Protein AF-A0A455U323-F1 (afdb_monomer_lite)

Structure (mmCIF, N/CA/C/O backbone):
data_AF-A0A455U323-F1
#
_entry.id   AF-A0A455U323-F1
#
loop_
_atom_site.group_PDB
_atom_site.id
_atom_site.type_symbol
_atom_site.label_atom_id
_atom_site.label_alt_id
_atom_site.label_comp_id
_atom_site.label_asym_id
_atom_site.label_entity_id
_atom_site.label_seq_id
_atom_site.pdbx_PDB_ins_code
_atom_site.Cartn_x
_atom_site.Cartn_y
_atom_site.Cartn_z
_atom_site.occupancy
_atom_site.B_iso_or_equiv
_atom_site.auth_seq_id
_atom_site.auth_comp_id
_atom_site.auth_asym_id
_atom_site.auth_atom_id
_atom_site.pdbx_PDB_model_num
ATOM 1 N N . MET A 1 1 ? 15.282 -9.440 -34.563 1.00 50.81 1 MET A N 1
ATOM 2 C CA . MET A 1 1 ? 15.498 -8.377 -33.559 1.00 50.81 1 MET A CA 1
ATOM 3 C C . MET A 1 1 ? 15.072 -8.908 -32.201 1.00 50.81 1 MET A C 1
ATOM 5 O O . MET A 1 1 ? 13.956 -9.408 -32.111 1.00 50.81 1 MET A O 1
ATOM 9 N N . ASN A 1 2 ? 15.949 -8.858 -31.195 1.00 63.25 2 ASN A N 1
ATOM 10 C CA . ASN A 1 2 ? 15.635 -9.304 -29.836 1.00 63.25 2 ASN A CA 1
ATOM 11 C C . ASN A 1 2 ? 14.685 -8.307 -29.164 1.00 63.25 2 ASN A C 1
ATOM 13 O O . ASN A 1 2 ? 14.793 -7.100 -29.365 1.00 63.25 2 ASN A O 1
ATOM 17 N N . HIS A 1 3 ? 13.739 -8.807 -28.370 1.00 62.16 3 HIS A N 1
ATOM 18 C CA . HIS A 1 3 ? 12.759 -7.966 -27.672 1.00 62.16 3 HIS A CA 1
ATOM 19 C C . HIS A 1 3 ? 13.399 -7.058 -26.605 1.00 62.16 3 HIS A C 1
ATOM 21 O O . HIS A 1 3 ? 12.783 -6.086 -26.189 1.00 62.16 3 HIS A O 1
ATOM 27 N N . HIS A 1 4 ? 14.632 -7.360 -26.186 1.00 71.81 4 HIS A N 1
ATOM 28 C CA . HIS A 1 4 ? 15.331 -6.665 -25.102 1.00 71.81 4 HIS A CA 1
ATOM 29 C C . HIS A 1 4 ? 15.901 -5.306 -25.520 1.00 71.81 4 HIS A C 1
ATOM 31 O O . HIS A 1 4 ? 16.200 -4.499 -24.646 1.00 71.81 4 HIS A O 1
ATOM 37 N N . ASP A 1 5 ? 16.015 -5.060 -26.830 1.00 77.19 5 ASP A N 1
ATOM 38 C CA . ASP A 1 5 ? 16.637 -3.859 -27.403 1.00 77.19 5 ASP A CA 1
ATOM 39 C C . ASP A 1 5 ? 15.606 -2.778 -27.763 1.00 77.19 5 ASP A C 1
ATOM 41 O O . ASP A 1 5 ? 15.953 -1.730 -28.307 1.00 77.19 5 ASP A O 1
ATOM 45 N N . LYS A 1 6 ? 14.316 -3.037 -27.513 1.00 83.31 6 LYS A N 1
ATOM 46 C CA . LYS A 1 6 ? 13.258 -2.053 -27.738 1.00 83.31 6 LYS A CA 1
ATOM 47 C C . LYS A 1 6 ? 13.019 -1.238 -26.465 1.00 83.31 6 LYS A C 1
ATOM 49 O O . LYS A 1 6 ? 12.951 -1.833 -25.388 1.00 83.31 6 LYS A O 1
ATOM 54 N N . PRO A 1 7 ? 12.863 0.091 -26.581 1.00 83.56 7 PRO A N 1
ATOM 55 C CA . PRO A 1 7 ? 12.480 0.923 -25.453 1.00 83.56 7 PRO A CA 1
ATOM 56 C C . PRO A 1 7 ? 11.082 0.534 -24.968 1.00 83.56 7 PRO A C 1
ATOM 58 O O . PRO A 1 7 ? 10.180 0.278 -25.772 1.00 83.56 7 PRO A O 1
ATOM 61 N N . LEU A 1 8 ? 10.920 0.465 -23.649 1.00 86.06 8 LEU A N 1
ATOM 62 C CA . LEU A 1 8 ? 9.661 0.151 -22.988 1.00 86.06 8 LEU A CA 1
ATOM 63 C C . LEU A 1 8 ? 9.196 1.378 -22.206 1.00 86.06 8 LEU A C 1
ATOM 65 O O . LEU A 1 8 ? 9.903 1.853 -21.320 1.00 86.06 8 LEU A O 1
ATOM 69 N N . THR A 1 9 ? 7.981 1.852 -22.476 1.00 85.31 9 THR A N 1
ATOM 70 C CA . THR A 1 9 ? 7.380 2.991 -21.758 1.00 85.31 9 THR A CA 1
ATOM 71 C C . THR A 1 9 ? 7.292 2.732 -20.251 1.00 85.31 9 THR A C 1
ATOM 73 O O . THR A 1 9 ? 7.586 3.619 -19.453 1.00 85.31 9 THR A O 1
ATOM 76 N N . LEU A 1 10 ? 7.031 1.479 -19.853 1.00 87.38 10 LEU A N 1
ATOM 77 C CA . LEU A 1 10 ? 7.047 1.042 -18.451 1.00 87.38 10 LEU A CA 1
ATOM 78 C C . LEU A 1 10 ? 8.400 1.279 -17.762 1.00 87.38 10 LEU A C 1
ATOM 80 O O . LEU A 1 10 ? 8.454 1.470 -16.552 1.00 87.38 10 LEU A O 1
ATOM 84 N N . LEU A 1 11 ? 9.489 1.271 -18.533 1.00 87.94 11 LEU A N 1
ATOM 85 C CA . LEU A 1 11 ? 10.853 1.495 -18.059 1.00 87.94 11 LEU A CA 1
ATOM 86 C C . LEU A 1 11 ? 11.338 2.930 -18.334 1.00 87.94 11 LEU A C 1
ATOM 88 O O . LEU A 1 11 ? 12.529 3.200 -18.216 1.00 87.94 11 LEU A O 1
ATOM 92 N N . GLY A 1 12 ? 10.437 3.855 -18.684 1.00 85.06 12 GLY A N 1
ATOM 93 C CA . GLY A 1 12 ? 10.786 5.244 -18.991 1.00 85.06 12 GLY A CA 1
ATOM 94 C C . GLY A 1 12 ? 11.544 5.380 -20.306 1.00 85.06 12 GLY A C 1
ATOM 95 O O . GLY A 1 12 ? 12.550 6.082 -20.363 1.00 85.06 12 GLY A O 1
ATOM 96 N N . ASP A 1 13 ? 11.100 4.643 -21.327 1.00 88.00 13 ASP A N 1
ATOM 97 C CA . ASP A 1 13 ? 11.722 4.539 -22.653 1.00 88.00 13 ASP A CA 1
ATOM 98 C C . ASP A 1 13 ? 13.147 3.959 -22.639 1.00 88.00 13 ASP A C 1
ATOM 100 O O . ASP A 1 13 ? 13.865 4.004 -23.639 1.00 88.00 13 ASP A O 1
ATOM 104 N N . LEU A 1 14 ? 13.549 3.343 -21.524 1.00 88.50 14 LEU A N 1
ATOM 105 C CA . LEU A 1 14 ? 14.743 2.512 -21.457 1.00 88.50 14 LEU A CA 1
ATOM 106 C C . LEU A 1 14 ? 14.486 1.155 -22.107 1.00 88.50 14 LEU A C 1
ATOM 108 O O . LEU A 1 14 ? 13.378 0.609 -22.073 1.00 88.50 14 LEU A O 1
ATOM 112 N N . THR A 1 15 ? 15.545 0.574 -22.661 1.00 91.38 15 THR A N 1
ATOM 113 C CA . THR A 1 15 ? 15.526 -0.837 -23.035 1.00 91.38 15 THR A CA 1
ATOM 114 C C . THR A 1 15 ? 15.586 -1.707 -21.778 1.00 91.38 15 THR A C 1
ATOM 116 O O . THR A 1 15 ? 16.092 -1.293 -20.729 1.0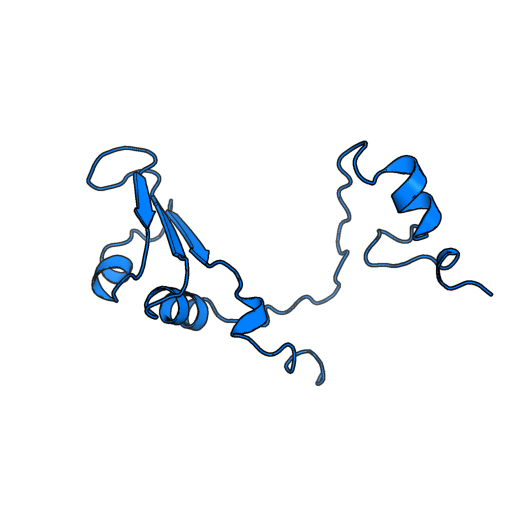0 91.38 15 THR A O 1
ATOM 119 N N . ALA A 1 16 ? 15.101 -2.947 -21.874 1.00 90.12 16 ALA A N 1
ATOM 120 C CA . ALA A 1 16 ? 15.230 -3.896 -20.769 1.00 90.12 16 ALA A CA 1
ATOM 121 C C . ALA A 1 16 ? 16.709 -4.140 -20.412 1.00 90.12 16 ALA A C 1
ATOM 123 O O . ALA A 1 16 ? 17.047 -4.267 -19.236 1.00 90.12 16 ALA A O 1
ATOM 124 N N . ALA A 1 17 ? 17.595 -4.150 -21.414 1.00 91.44 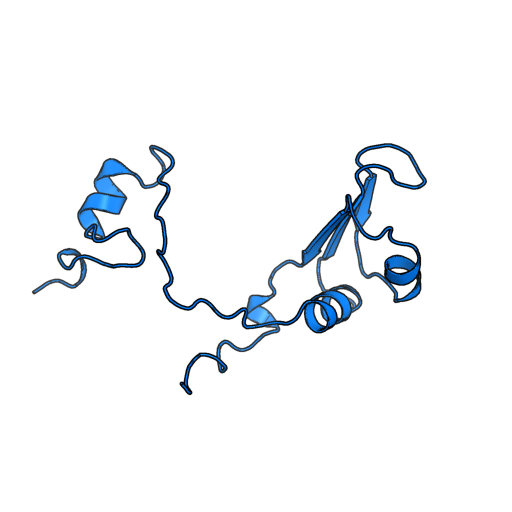17 ALA A N 1
ATOM 125 C CA . ALA A 1 17 ? 19.032 -4.298 -21.214 1.00 91.44 17 ALA A CA 1
ATOM 126 C C . ALA A 1 17 ? 19.629 -3.136 -20.398 1.00 91.44 17 ALA A C 1
ATOM 128 O O . ALA A 1 17 ? 20.338 -3.379 -19.420 1.00 91.44 17 ALA A O 1
ATOM 129 N N . ASP A 1 18 ? 19.295 -1.889 -20.741 1.00 90.44 18 ASP A N 1
ATOM 130 C CA . ASP A 1 18 ? 19.803 -0.704 -20.037 1.00 90.44 18 ASP A CA 1
ATOM 131 C C . ASP A 1 18 ? 19.292 -0.624 -18.597 1.00 90.44 18 ASP A C 1
ATOM 133 O O . ASP A 1 18 ? 20.050 -0.275 -17.684 1.00 90.44 18 ASP A O 1
ATOM 137 N N . PHE A 1 19 ? 18.020 -0.977 -18.382 1.00 92.19 19 PHE A N 1
ATOM 138 C CA . PHE A 1 19 ? 17.414 -1.031 -17.055 1.00 92.19 19 PHE A CA 1
ATOM 139 C C . PHE A 1 19 ? 18.109 -2.061 -16.155 1.00 92.19 19 PHE A C 1
ATOM 141 O O . PHE A 1 19 ? 18.506 -1.741 -15.030 1.00 92.19 19 PHE A O 1
ATOM 148 N N . LEU A 1 20 ? 18.309 -3.282 -16.660 1.00 91.88 20 LEU A N 1
ATOM 149 C CA . LEU A 1 20 ? 18.966 -4.357 -15.917 1.00 91.88 20 LEU A CA 1
ATOM 150 C 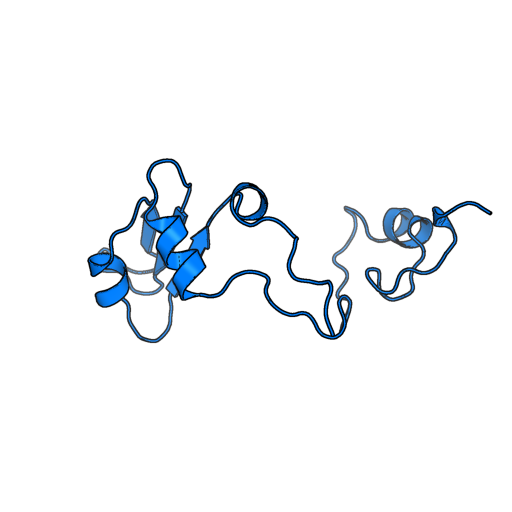C . LEU A 1 20 ? 20.436 -4.041 -15.618 1.00 91.88 20 LEU A C 1
ATOM 152 O O . LEU A 1 20 ? 20.911 -4.319 -14.520 1.00 91.88 20 LEU A O 1
ATOM 156 N N . ALA A 1 21 ? 21.149 -3.439 -16.570 1.00 93.06 21 ALA A N 1
ATOM 157 C CA . ALA A 1 21 ? 22.569 -3.143 -16.422 1.00 93.06 21 ALA A CA 1
ATOM 158 C C . ALA A 1 21 ? 22.852 -1.994 -15.444 1.00 93.06 21 ALA A C 1
ATOM 160 O O . ALA A 1 21 ? 23.871 -2.029 -14.758 1.00 93.06 21 ALA A O 1
ATOM 161 N N . ASN A 1 22 ? 21.980 -0.982 -15.374 1.00 92.25 22 ASN A N 1
ATOM 162 C CA . ASN A 1 22 ? 22.288 0.265 -14.666 1.00 92.25 22 ASN A CA 1
ATOM 163 C C . ASN A 1 22 ? 21.399 0.551 -13.448 1.00 92.25 22 ASN A C 1
ATOM 165 O O . ASN A 1 22 ? 21.774 1.394 -12.635 1.00 92.25 22 ASN A O 1
ATOM 169 N N . TYR A 1 23 ? 20.228 -0.080 -13.317 1.00 93.38 23 TYR A N 1
ATOM 170 C CA . TYR A 1 23 ? 19.243 0.285 -12.287 1.00 93.38 23 TYR A CA 1
ATOM 171 C C . TYR A 1 23 ? 18.818 -0.894 -11.418 1.00 93.38 23 TYR A C 1
ATOM 173 O O . TYR A 1 23 ? 18.795 -0.762 -10.191 1.00 93.38 23 TYR A O 1
ATOM 181 N N . TRP A 1 24 ? 18.525 -2.047 -12.024 1.00 92.25 24 TRP A N 1
ATOM 182 C CA . TRP A 1 24 ? 18.057 -3.224 -11.294 1.00 92.25 24 TRP A CA 1
ATOM 183 C C . TRP A 1 24 ? 19.018 -3.616 -10.163 1.00 92.25 24 TRP A C 1
ATOM 185 O O . TRP A 1 24 ? 20.204 -3.842 -10.396 1.00 92.25 24 TRP A O 1
ATOM 195 N N . GLN A 1 25 ? 18.499 -3.665 -8.930 1.00 90.88 25 GLN A N 1
ATOM 196 C CA . GLN A 1 25 ? 19.242 -3.956 -7.690 1.00 90.88 25 GLN A CA 1
ATOM 197 C C . GLN A 1 25 ? 20.469 -3.061 -7.410 1.00 90.88 25 GLN A C 1
ATOM 199 O O . GLN A 1 25 ? 21.278 -3.387 -6.547 1.00 90.88 25 GLN A O 1
ATOM 204 N N . GLN A 1 26 ? 20.604 -1.920 -8.094 1.00 93.69 26 GLN A N 1
ATOM 205 C CA . GLN A 1 26 ? 21.731 -0.997 -7.913 1.00 93.69 26 GLN A CA 1
ATOM 206 C C . GLN A 1 26 ? 21.293 0.349 -7.343 1.00 93.69 26 GLN A C 1
ATOM 208 O O . GLN A 1 26 ? 21.879 0.833 -6.376 1.00 93.69 26 GLN A O 1
ATOM 213 N N . LYS A 1 27 ? 20.269 0.972 -7.938 1.00 92.44 27 LYS A N 1
ATOM 214 C CA . LYS A 1 27 ? 19.781 2.291 -7.517 1.00 92.44 27 LYS A CA 1
ATOM 215 C C . LYS A 1 27 ? 18.291 2.467 -7.815 1.00 92.44 27 LYS A C 1
ATOM 217 O O . LYS A 1 27 ? 17.810 1.925 -8.810 1.00 92.44 27 LYS A O 1
ATOM 222 N N . PRO A 1 28 ? 17.561 3.243 -6.994 1.00 92.88 28 PRO A N 1
ATOM 223 C CA . PRO A 1 28 ? 16.166 3.562 -7.270 1.00 92.88 28 PRO A CA 1
ATOM 224 C C . PRO A 1 28 ? 16.037 4.380 -8.562 1.00 92.88 28 PRO A C 1
ATOM 226 O O . PRO A 1 28 ? 16.875 5.234 -8.862 1.00 92.88 28 PRO A O 1
ATOM 229 N N . LEU A 1 29 ? 14.961 4.134 -9.309 1.00 91.50 29 LEU A N 1
ATOM 230 C CA . LEU A 1 29 ? 14.600 4.858 -10.525 1.00 91.50 29 LEU A CA 1
ATOM 231 C C . LEU A 1 29 ? 13.133 5.286 -10.428 1.00 91.50 29 LEU A C 1
ATOM 233 O O . LEU A 1 29 ? 12.256 4.443 -10.269 1.00 91.50 29 LEU A O 1
ATOM 237 N N . LEU A 1 30 ? 12.872 6.590 -10.528 1.00 91.00 30 LEU A N 1
ATOM 238 C CA . LEU A 1 30 ? 11.516 7.136 -10.594 1.00 91.00 30 LEU A CA 1
ATOM 239 C C . LEU A 1 30 ? 11.129 7.364 -12.057 1.00 91.00 30 LEU A C 1
ATOM 241 O O . LEU A 1 30 ? 11.716 8.220 -12.718 1.00 91.00 30 LEU A O 1
ATOM 245 N N . ILE A 1 31 ? 10.111 6.647 -12.532 1.00 91.94 31 ILE A N 1
ATOM 246 C CA . ILE A 1 31 ? 9.563 6.793 -13.884 1.00 91.94 31 ILE A CA 1
ATOM 247 C C . ILE A 1 31 ? 8.192 7.454 -13.768 1.00 91.94 31 ILE A C 1
ATOM 249 O O . ILE A 1 31 ? 7.256 6.885 -13.208 1.00 91.94 31 ILE A O 1
ATOM 253 N N . ARG A 1 32 ? 8.070 8.684 -14.268 1.00 88.88 32 ARG A N 1
ATOM 254 C CA . ARG A 1 32 ? 6.797 9.416 -14.259 1.00 88.88 32 ARG A CA 1
ATOM 255 C C . ARG A 1 32 ? 5.940 8.942 -15.428 1.00 88.88 32 ARG A C 1
ATOM 257 O O . ARG A 1 32 ? 6.420 8.943 -16.553 1.00 88.88 32 ARG A O 1
ATOM 264 N N . GLY A 1 33 ? 4.690 8.566 -15.159 1.00 85.38 33 GLY A N 1
ATOM 265 C CA . GLY A 1 33 ? 3.769 8.106 -16.204 1.00 85.38 33 GLY A CA 1
ATOM 266 C C . GLY A 1 33 ? 4.152 6.756 -16.819 1.00 85.38 33 GLY A C 1
ATOM 267 O O . GLY A 1 33 ? 3.869 6.528 -17.987 1.00 85.38 33 GLY A O 1
ATOM 268 N N . ALA A 1 34 ? 4.801 5.871 -16.049 1.00 87.19 34 ALA A N 1
ATOM 269 C CA . ALA A 1 34 ? 5.209 4.540 -16.517 1.00 87.19 34 ALA A CA 1
ATOM 270 C C . ALA A 1 34 ? 4.030 3.695 -17.035 1.00 87.19 34 ALA A C 1
ATOM 272 O O . ALA A 1 34 ? 4.196 2.871 -17.932 1.00 87.19 34 ALA A O 1
ATOM 273 N N . ILE A 1 35 ? 2.843 3.910 -16.464 1.00 87.75 35 ILE A N 1
ATOM 274 C CA . ILE A 1 35 ? 1.587 3.296 -16.885 1.00 87.75 35 ILE A CA 1
ATOM 275 C C . ILE A 1 35 ? 0.628 4.449 -17.213 1.00 87.75 35 ILE A C 1
ATOM 277 O O . ILE A 1 35 ? 0.059 5.035 -16.286 1.00 87.75 35 ILE A O 1
ATOM 281 N N . PRO A 1 36 ? 0.521 4.861 -18.490 1.00 84.75 36 PRO A N 1
ATOM 282 C CA . PRO A 1 36 ? -0.438 5.884 -18.889 1.00 84.75 36 PRO A CA 1
ATOM 283 C C . PRO A 1 36 ? -1.863 5.384 -18.635 1.00 84.75 36 PRO A C 1
ATOM 285 O O . PRO A 1 36 ? -2.129 4.193 -18.786 1.00 84.75 36 PRO A O 1
ATOM 288 N N . ASP A 1 37 ? -2.747 6.294 -18.222 1.00 86.19 37 ASP A N 1
ATOM 289 C CA . ASP A 1 37 ? -4.173 6.021 -17.999 1.00 86.19 37 ASP A CA 1
ATOM 290 C C . ASP A 1 37 ? -4.440 4.808 -17.085 1.00 86.19 37 ASP A C 1
ATOM 292 O O . ASP A 1 37 ? -5.364 4.029 -17.306 1.00 86.19 37 ASP A O 1
ATOM 296 N N . PHE A 1 38 ? -3.609 4.630 -16.049 1.00 85.00 38 PHE A N 1
ATOM 297 C CA . PHE A 1 38 ? -3.781 3.553 -15.076 1.00 85.00 38 PHE A CA 1
ATOM 298 C C . PHE A 1 38 ? -5.133 3.666 -14.364 1.00 85.00 38 PHE A C 1
ATOM 300 O O . PHE A 1 38 ? -5.400 4.638 -13.655 1.00 85.00 38 PHE A O 1
ATOM 307 N N . ILE A 1 39 ? -5.946 2.624 -14.520 1.00 85.69 39 ILE A N 1
ATOM 308 C CA . ILE A 1 39 ? -7.196 2.412 -13.796 1.00 85.69 39 ILE A CA 1
ATOM 309 C C . ILE A 1 39 ? -6.953 1.256 -12.828 1.00 85.69 39 ILE A C 1
ATOM 311 O O . ILE A 1 39 ? -6.421 0.216 -13.226 1.00 85.69 39 ILE A O 1
ATOM 315 N N . SER A 1 40 ? -7.311 1.445 -11.556 1.00 83.62 40 SER A N 1
ATOM 316 C CA . SER A 1 40 ? -7.201 0.371 -10.567 1.00 83.62 40 SER A CA 1
ATOM 317 C C . SER A 1 40 ? -8.100 -0.800 -10.981 1.00 83.62 40 SER A C 1
ATOM 319 O O . SER A 1 40 ? -9.265 -0.571 -11.298 1.00 83.62 40 SER A O 1
ATOM 321 N N . PRO A 1 41 ? -7.605 -2.051 -10.984 1.00 83.69 41 PRO A N 1
ATOM 322 C CA . PRO A 1 41 ? -8.428 -3.217 -11.301 1.00 83.69 41 PRO A CA 1
ATOM 323 C C . PRO A 1 41 ? -9.369 -3.627 -10.157 1.00 83.69 41 PRO A C 1
ATOM 325 O O . PRO A 1 41 ? -10.164 -4.542 -10.345 1.00 83.69 41 PRO A O 1
ATOM 328 N N . ILE A 1 42 ? -9.236 -3.007 -8.980 1.00 86.38 42 ILE A N 1
ATOM 329 C CA . ILE A 1 42 ? -10.036 -3.272 -7.783 1.00 86.38 42 ILE A CA 1
ATOM 330 C C . ILE A 1 42 ? -10.383 -1.953 -7.088 1.00 86.38 42 ILE A C 1
ATOM 332 O O . ILE A 1 42 ? -9.523 -1.071 -6.957 1.00 86.38 42 ILE A O 1
ATOM 336 N N . GLU A 1 43 ? -11.629 -1.830 -6.644 1.00 89.81 43 GLU A N 1
ATOM 337 C CA . GLU A 1 43 ? -12.104 -0.687 -5.866 1.00 89.81 43 GLU A CA 1
ATOM 338 C C . GLU A 1 43 ? -11.774 -0.834 -4.371 1.00 89.81 43 GLU A C 1
ATOM 340 O O . GLU A 1 43 ? -11.510 -1.926 -3.863 1.00 89.81 43 GLU A O 1
ATOM 345 N N . ALA A 1 44 ? -11.793 0.277 -3.631 1.00 88.50 44 ALA A N 1
ATOM 346 C CA . ALA A 1 44 ? -11.449 0.276 -2.205 1.00 88.50 44 ALA A CA 1
ATOM 347 C C . ALA A 1 44 ? -12.369 -0.635 -1.369 1.00 88.50 44 ALA A C 1
ATOM 349 O O . ALA A 1 44 ? -11.882 -1.381 -0.518 1.00 88.50 44 ALA A O 1
ATOM 350 N N . ASP A 1 45 ? -13.673 -0.620 -1.654 1.00 87.88 45 ASP A N 1
ATOM 351 C CA . ASP A 1 45 ? -14.666 -1.439 -0.948 1.00 87.88 45 ASP A CA 1
ATOM 352 C C . ASP A 1 45 ? -14.470 -2.937 -1.230 1.00 87.88 45 ASP A C 1
ATOM 354 O O . ASP A 1 45 ? -14.594 -3.770 -0.333 1.00 87.88 45 ASP A O 1
ATOM 358 N N . GLU A 1 46 ? -14.092 -3.292 -2.462 1.00 88.31 46 GLU A N 1
ATOM 359 C CA . GLU A 1 46 ? -13.778 -4.676 -2.836 1.00 88.31 46 GLU A CA 1
ATOM 360 C C . GLU A 1 46 ? -12.508 -5.165 -2.125 1.00 88.31 46 GLU A C 1
ATOM 362 O O . GLU A 1 46 ? -12.458 -6.296 -1.639 1.00 88.31 46 GLU A O 1
ATOM 367 N N . LEU A 1 47 ? -11.493 -4.301 -2.006 1.00 90.50 47 LEU A N 1
ATOM 368 C CA . LEU A 1 47 ? -10.260 -4.605 -1.279 1.00 90.50 47 LEU A CA 1
ATOM 369 C C . LEU A 1 47 ? -10.518 -4.799 0.224 1.00 90.50 47 LEU A C 1
ATOM 371 O O . LEU A 1 47 ? -9.946 -5.706 0.831 1.00 90.50 47 LEU A O 1
ATOM 375 N N . ALA A 1 48 ? -11.382 -3.972 0.819 1.00 90.06 48 ALA A N 1
ATOM 376 C CA . ALA A 1 48 ? -11.801 -4.121 2.211 1.00 90.06 48 ALA A CA 1
ATOM 377 C C . ALA A 1 48 ? -12.579 -5.429 2.422 1.00 90.06 48 ALA A C 1
ATOM 379 O O . ALA A 1 48 ? -12.298 -6.155 3.373 1.00 90.06 48 ALA A O 1
ATOM 380 N N . GLY A 1 49 ? -13.471 -5.783 1.490 1.00 89.38 49 GLY A N 1
ATOM 381 C CA . GLY A 1 49 ? -14.171 -7.069 1.493 1.00 89.38 49 GLY A CA 1
ATOM 382 C C . GLY A 1 49 ? -13.213 -8.262 1.457 1.00 89.38 49 GLY A C 1
ATOM 383 O O . GLY A 1 49 ? -13.339 -9.175 2.271 1.00 89.38 49 GLY A O 1
ATOM 384 N N . LEU A 1 50 ? -12.190 -8.226 0.593 1.00 89.69 50 LEU A N 1
ATOM 385 C CA . LEU A 1 50 ? -11.149 -9.263 0.553 1.00 89.69 50 LEU A CA 1
ATOM 386 C C . LEU A 1 50 ? -10.388 -9.382 1.878 1.00 89.69 50 LEU A C 1
ATOM 388 O O . LEU A 1 50 ? -10.004 -10.481 2.267 1.00 89.69 50 LEU A O 1
ATOM 392 N N . ALA A 1 51 ? -10.178 -8.277 2.592 1.00 91.50 51 ALA A N 1
ATOM 393 C CA . ALA A 1 51 ? -9.491 -8.286 3.881 1.00 91.50 51 ALA A CA 1
ATOM 394 C C . ALA A 1 51 ? -10.302 -8.953 5.015 1.00 91.50 51 ALA A C 1
ATOM 396 O O . ALA A 1 51 ? -9.731 -9.284 6.061 1.00 91.50 51 ALA A O 1
ATOM 397 N N . CYS A 1 52 ? -11.606 -9.162 4.815 1.00 90.19 52 CYS A N 1
ATOM 398 C CA . CYS A 1 52 ? -12.484 -9.894 5.731 1.00 90.19 52 CYS A CA 1
ATOM 399 C C . CYS A 1 52 ? -12.490 -11.411 5.475 1.00 90.19 52 CYS A C 1
ATOM 401 O O . CYS A 1 52 ? -12.919 -12.183 6.334 1.00 90.19 52 CYS A O 1
ATOM 403 N N . GLU A 1 53 ? -12.023 -11.860 4.306 1.00 89.19 53 GLU A N 1
ATOM 404 C CA . GLU A 1 53 ? -12.094 -13.268 3.917 1.00 89.19 53 GLU A CA 1
ATOM 405 C C . GLU A 1 53 ? -11.106 -14.138 4.720 1.00 89.19 53 GLU A C 1
ATOM 407 O O . GLU A 1 53 ? -9.911 -13.828 4.829 1.00 89.19 53 GLU A O 1
ATOM 412 N N . PRO A 1 54 ? -11.559 -15.278 5.274 1.00 84.94 54 PRO A N 1
ATOM 413 C CA . PRO A 1 54 ? -10.693 -16.171 6.025 1.00 84.94 54 PRO A CA 1
ATOM 414 C C . PRO A 1 54 ? -9.622 -16.786 5.115 1.00 84.94 54 PRO A C 1
ATOM 416 O O . PRO A 1 54 ? -9.920 -17.456 4.129 1.00 84.94 54 PRO A O 1
ATOM 419 N N . GLY A 1 55 ? -8.355 -16.608 5.492 1.00 83.94 55 GLY A N 1
ATOM 420 C CA . GLY A 1 55 ? -7.200 -17.095 4.729 1.00 83.94 55 GLY A CA 1
ATOM 421 C C . GLY A 1 55 ? -6.559 -16.043 3.823 1.00 83.94 55 GLY A C 1
ATOM 422 O O . GLY A 1 55 ? -5.491 -16.306 3.270 1.00 83.94 55 GLY A O 1
ATOM 423 N N . VAL A 1 56 ? -7.149 -14.849 3.718 1.00 88.62 56 VAL A N 1
ATOM 424 C CA . VAL A 1 56 ? -6.486 -13.691 3.119 1.00 88.62 56 VAL A CA 1
ATOM 425 C C . VAL A 1 56 ? -5.590 -13.030 4.164 1.00 88.62 56 VAL A C 1
ATOM 427 O O . VAL A 1 56 ? -6.024 -12.675 5.259 1.00 88.62 56 VAL A O 1
ATOM 430 N N . GLU A 1 57 ? -4.312 -12.857 3.829 1.00 91.50 57 GLU A N 1
ATOM 431 C CA . GLU A 1 57 ? -3.391 -12.101 4.674 1.00 91.50 57 GLU A CA 1
ATOM 432 C C . GLU A 1 57 ? -3.624 -10.600 4.481 1.00 91.50 57 GLU A C 1
ATOM 434 O O . GLU A 1 57 ? -3.233 -10.009 3.471 1.00 91.50 57 GLU A O 1
ATOM 439 N N . ALA A 1 58 ? -4.244 -9.978 5.482 1.00 94.56 58 ALA A N 1
ATOM 440 C CA . ALA A 1 58 ? -4.460 -8.541 5.537 1.00 94.56 58 ALA A CA 1
ATOM 441 C C . ALA A 1 58 ? -3.799 -7.920 6.772 1.00 94.56 58 ALA A C 1
ATOM 443 O O . ALA A 1 58 ? -3.690 -8.540 7.835 1.00 94.56 58 ALA A O 1
ATOM 444 N N . ARG A 1 59 ? -3.357 -6.671 6.634 1.00 95.56 59 ARG A N 1
ATOM 445 C CA . ARG A 1 59 ? -2.761 -5.875 7.703 1.00 95.56 59 ARG A CA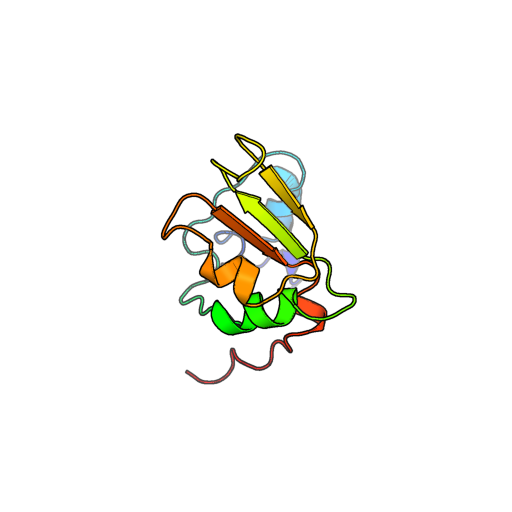 1
ATOM 446 C C . ARG A 1 59 ? -3.310 -4.461 7.667 1.00 95.56 59 ARG A C 1
ATOM 448 O O . ARG A 1 59 ? -3.314 -3.824 6.620 1.00 95.56 59 ARG A O 1
ATOM 455 N N . LEU A 1 60 ? -3.688 -3.963 8.831 1.00 95.00 60 LEU A N 1
ATOM 456 C CA . LEU A 1 60 ? -4.135 -2.597 9.036 1.00 95.00 60 LEU A CA 1
ATOM 457 C C . LEU A 1 60 ? -3.103 -1.881 9.898 1.00 95.00 60 LEU A C 1
ATOM 459 O O . LEU A 1 60 ? -2.735 -2.379 10.962 1.00 95.00 60 LEU A O 1
ATOM 463 N N . VAL A 1 61 ? -2.604 -0.751 9.408 1.00 95.25 61 VAL A N 1
ATOM 464 C CA . VAL A 1 61 ? -1.660 0.103 10.130 1.00 95.25 61 VAL A CA 1
ATOM 465 C C . VAL A 1 61 ? -2.368 1.407 10.463 1.00 95.25 61 VAL A C 1
ATOM 467 O O . VAL A 1 61 ? -2.742 2.142 9.553 1.00 95.25 61 VAL A O 1
ATOM 470 N N . GLU A 1 62 ? -2.554 1.677 11.750 1.00 96.12 62 GLU A N 1
ATOM 471 C CA . GLU A 1 62 ? -3.164 2.899 12.283 1.00 96.12 62 GLU A CA 1
ATOM 472 C C . GLU A 1 62 ? -2.057 3.767 12.902 1.00 96.12 62 GLU A C 1
ATOM 474 O O . GLU A 1 62 ? -1.290 3.286 13.739 1.00 96.12 62 GLU A O 1
ATOM 479 N N . GLU A 1 63 ? -1.941 5.035 12.492 1.00 95.12 63 GLU A N 1
ATOM 480 C CA . GLU A 1 63 ? -0.953 5.952 13.085 1.00 95.12 63 GLU A CA 1
ATOM 481 C C . GLU A 1 63 ? -1.256 6.216 14.560 1.00 95.12 63 GLU A C 1
ATOM 483 O O . GLU A 1 63 ? -0.331 6.195 15.361 1.00 95.12 63 GLU A O 1
ATOM 488 N N . ASP A 1 64 ? -2.533 6.383 14.914 1.00 91.62 64 ASP A N 1
ATOM 489 C CA . ASP A 1 64 ? -3.029 6.558 16.281 1.00 91.62 64 ASP A CA 1
ATOM 490 C C . ASP A 1 64 ? -4.093 5.491 16.577 1.00 91.62 64 ASP A C 1
ATOM 492 O O . ASP A 1 64 ? -5.297 5.719 16.441 1.00 91.62 64 ASP A O 1
ATOM 496 N N . GLY A 1 65 ? -3.641 4.290 16.936 1.00 88.06 65 GLY A N 1
ATOM 497 C CA . GLY A 1 65 ? -4.518 3.168 17.252 1.00 88.06 65 GLY A CA 1
ATOM 498 C C . GLY A 1 65 ? -4.996 3.150 18.712 1.00 88.06 65 GLY A C 1
ATOM 499 O O . GLY A 1 65 ? -4.477 3.885 19.559 1.00 88.06 65 GLY A O 1
ATOM 500 N N . PRO A 1 66 ? -5.969 2.282 19.044 1.00 85.44 66 PRO A N 1
ATOM 501 C CA . PRO A 1 66 ? -6.479 2.116 20.408 1.00 85.44 66 PRO A CA 1
ATOM 502 C C . PRO A 1 66 ? -5.410 1.714 21.439 1.00 85.44 66 PRO A C 1
ATOM 504 O O . PRO A 1 66 ? -5.524 2.093 22.604 1.00 85.44 66 PRO A O 1
ATOM 507 N N . ASP A 1 67 ? -4.372 0.986 21.022 1.00 89.44 67 ASP A N 1
ATOM 508 C CA . ASP A 1 67 ? -3.265 0.533 21.872 1.00 89.44 67 ASP A CA 1
ATOM 509 C C . ASP A 1 67 ? -2.053 1.485 21.844 1.00 89.44 67 ASP A C 1
ATOM 511 O O . ASP A 1 67 ? -1.087 1.289 22.588 1.00 89.44 67 ASP A O 1
ATOM 515 N N . GLY A 1 68 ? -2.095 2.530 21.010 1.00 91.50 68 GLY A N 1
ATOM 516 C CA . GLY A 1 68 ? -1.049 3.541 20.893 1.00 91.50 68 GLY A CA 1
ATOM 517 C C . GLY A 1 68 ? -0.637 3.847 19.450 1.00 91.50 68 GLY A C 1
ATOM 518 O O . GLY A 1 68 ? -1.284 3.408 18.496 1.00 91.50 68 GLY A O 1
ATOM 519 N N . PRO A 1 69 ? 0.449 4.620 19.277 1.00 94.62 69 PRO A N 1
ATOM 520 C CA . PRO A 1 69 ? 0.876 5.059 17.961 1.00 94.62 69 PRO A CA 1
ATOM 521 C C . PRO A 1 69 ? 1.483 3.916 17.132 1.00 94.62 69 PRO A C 1
ATOM 523 O O . PRO A 1 69 ? 2.183 3.058 17.673 1.00 94.62 69 PRO A O 1
ATOM 526 N N . TRP A 1 70 ? 1.277 3.949 15.813 1.00 93.69 70 TRP A N 1
ATOM 527 C CA . TRP A 1 70 ? 1.729 2.941 14.840 1.00 93.69 70 TRP A CA 1
ATOM 528 C C . TRP A 1 70 ? 1.259 1.525 15.176 1.00 93.69 70 TRP A C 1
ATOM 530 O O . TRP A 1 70 ? 2.028 0.557 15.140 1.00 93.69 70 TRP A O 1
ATOM 540 N N . GLN A 1 71 ? -0.022 1.404 15.506 1.00 94.56 71 GLN A N 1
ATOM 541 C CA . GLN A 1 71 ? -0.644 0.121 15.772 1.00 94.56 71 GLN A CA 1
ATOM 542 C C . GLN A 1 71 ? -0.759 -0.698 14.490 1.00 94.56 71 GLN A C 1
ATOM 544 O O . GLN A 1 71 ? -1.159 -0.203 13.438 1.00 94.56 71 GLN A O 1
ATOM 549 N N . VAL A 1 72 ? -0.432 -1.985 14.601 1.00 94.88 72 VAL A N 1
ATOM 550 C CA . VAL A 1 72 ? -0.542 -2.942 13.505 1.00 94.88 72 VAL A CA 1
ATOM 551 C C . VAL A 1 72 ? -1.478 -4.069 13.907 1.00 94.88 72 VAL A C 1
ATOM 553 O O . VAL A 1 72 ? -1.156 -4.869 14.787 1.00 94.88 72 VAL A O 1
ATOM 556 N N . SER A 1 73 ? -2.596 -4.172 13.203 1.00 93.69 73 SER A N 1
ATOM 557 C CA . SER A 1 73 ? -3.571 -5.248 13.354 1.00 93.69 73 SER A CA 1
ATOM 558 C C . SER A 1 73 ? -3.468 -6.200 12.163 1.00 93.69 73 SER A C 1
ATOM 560 O O . SER A 1 73 ? -3.171 -5.779 11.043 1.00 93.69 73 SER A O 1
ATOM 562 N N . HIS A 1 74 ? -3.671 -7.493 12.401 1.00 93.69 74 HIS A N 1
ATOM 563 C CA . HIS A 1 74 ? -3.661 -8.520 11.359 1.00 93.69 74 HIS A CA 1
ATOM 564 C C . HIS A 1 74 ? -5.071 -9.077 11.200 1.00 93.69 74 HIS A C 1
ATOM 566 O O . HIS A 1 74 ? -5.758 -9.281 12.200 1.00 93.69 74 HIS A O 1
ATOM 572 N N . GLY A 1 75 ? -5.477 -9.288 9.951 1.00 88.62 75 GLY A N 1
ATOM 573 C CA . GLY A 1 75 ? -6.788 -9.819 9.616 1.00 88.62 75 GLY A CA 1
ATOM 574 C C . GLY A 1 75 ? -6.953 -11.306 9.974 1.00 88.62 75 GLY A C 1
ATOM 575 O O . GLY A 1 75 ? -6.023 -11.940 10.488 1.00 88.62 75 GLY A O 1
ATOM 576 N N . PRO A 1 76 ? -8.123 -11.886 9.672 1.00 91.38 76 PRO A N 1
ATOM 577 C CA . PRO A 1 76 ? -9.229 -11.256 8.944 1.00 91.38 76 PRO A CA 1
ATOM 578 C C . PRO A 1 76 ? -9.901 -10.145 9.761 1.00 91.38 76 PRO A C 1
ATOM 580 O O . PRO A 1 76 ? -9.979 -10.232 10.987 1.00 91.38 76 PRO A O 1
ATOM 583 N N . PHE A 1 77 ? -10.339 -9.088 9.079 1.00 92.56 77 PHE A N 1
ATOM 584 C CA . PHE A 1 77 ? -11.080 -7.983 9.693 1.00 92.56 77 PHE A CA 1
ATOM 585 C C . PHE A 1 77 ? -12.592 -8.192 9.566 1.00 92.56 77 PHE A C 1
ATOM 587 O O . PHE A 1 77 ? -13.055 -9.113 8.898 1.00 92.56 77 PHE A O 1
ATOM 594 N N . ASP A 1 78 ? -13.363 -7.338 10.227 1.00 91.12 78 ASP A N 1
ATOM 595 C CA . ASP A 1 78 ? -14.814 -7.265 10.097 1.00 91.12 78 ASP A CA 1
ATOM 596 C C . ASP A 1 78 ? -15.254 -5.838 9.743 1.00 91.12 78 ASP A C 1
ATOM 598 O O . ASP A 1 78 ? -14.474 -4.887 9.824 1.00 91.12 78 ASP A O 1
ATOM 602 N N . GLU A 1 79 ? -16.521 -5.679 9.356 1.00 87.69 79 GLU A N 1
ATOM 603 C CA . GLU A 1 79 ? -17.094 -4.366 9.025 1.00 87.69 79 GLU A CA 1
ATOM 604 C C . GLU A 1 79 ? -16.942 -3.371 10.189 1.00 87.69 79 GLU A C 1
ATOM 606 O O . GLU A 1 79 ? -16.581 -2.216 9.970 1.00 87.69 79 GLU A O 1
ATOM 611 N N . ALA A 1 80 ? -17.098 -3.834 11.435 1.00 89.81 80 ALA A N 1
ATOM 612 C CA . ALA A 1 80 ? -16.956 -3.006 12.633 1.00 89.81 80 ALA A CA 1
ATOM 613 C C . ALA A 1 80 ? -15.544 -2.410 12.787 1.00 89.81 80 ALA A C 1
ATOM 615 O O . ALA A 1 80 ? -15.386 -1.296 13.296 1.00 89.81 80 ALA A O 1
ATOM 616 N N . THR A 1 81 ? -14.508 -3.123 12.332 1.00 90.06 81 THR A N 1
ATOM 617 C CA . THR A 1 81 ? -13.137 -2.607 12.295 1.00 90.06 81 THR A CA 1
ATOM 618 C C . THR A 1 81 ? -13.041 -1.396 11.375 1.00 90.06 81 THR A C 1
ATOM 620 O O . THR A 1 81 ? -12.459 -0.392 11.778 1.00 90.06 81 THR A O 1
ATOM 623 N N . PHE A 1 82 ? -13.638 -1.462 10.182 1.00 89.75 82 PHE A N 1
ATOM 624 C CA . PHE A 1 82 ? -13.616 -0.368 9.210 1.00 89.75 82 PHE A CA 1
ATOM 625 C C . PHE A 1 82 ? -14.517 0.801 9.615 1.00 89.75 82 PHE A C 1
ATOM 627 O O . PHE A 1 82 ? -14.126 1.951 9.440 1.00 89.75 82 PHE A O 1
ATOM 634 N N . GLU A 1 83 ? -15.671 0.534 10.231 1.00 89.94 83 GLU A N 1
ATOM 635 C CA . GLU A 1 83 ? -16.572 1.574 10.750 1.00 89.94 83 GLU A CA 1
ATOM 636 C C . GLU A 1 83 ? -15.940 2.419 11.867 1.00 89.94 83 GLU A C 1
ATOM 638 O O . GLU A 1 83 ? -16.290 3.588 12.038 1.00 89.94 83 GLU A O 1
ATOM 643 N N . ARG A 1 84 ? -15.007 1.846 12.641 1.00 91.38 84 ARG A N 1
ATOM 644 C CA . ARG A 1 84 ? -14.277 2.566 13.697 1.00 91.38 84 ARG A CA 1
ATOM 645 C C . ARG A 1 84 ? -13.193 3.491 13.136 1.00 91.38 84 ARG A C 1
ATOM 647 O O . ARG A 1 84 ? -12.765 4.404 13.847 1.00 91.38 84 ARG A O 1
ATOM 654 N N . LEU A 1 85 ? -12.693 3.234 11.928 1.00 90.81 85 LEU A N 1
ATOM 655 C CA . LEU A 1 85 ? -11.522 3.938 11.419 1.00 90.81 85 LEU A CA 1
ATOM 656 C C . LEU A 1 85 ? -11.811 5.430 11.189 1.00 90.81 85 LEU A C 1
ATOM 658 O O . LEU A 1 85 ? -12.885 5.794 10.711 1.00 90.81 85 LEU A O 1
ATOM 662 N N . PRO A 1 86 ? -10.850 6.312 11.516 1.00 90.75 86 PRO A N 1
ATOM 663 C CA . PRO A 1 86 ? -10.958 7.730 11.196 1.00 90.75 86 PRO A CA 1
ATOM 664 C C . PRO A 1 86 ? -10.925 7.969 9.678 1.00 90.75 86 PRO A C 1
ATOM 666 O O . PRO A 1 86 ? -10.531 7.104 8.900 1.00 90.75 86 PRO A O 1
ATOM 669 N N . GLU A 1 87 ? -11.279 9.179 9.236 1.00 91.12 87 GLU A N 1
ATOM 670 C CA . GLU A 1 87 ? -11.231 9.541 7.807 1.00 91.12 87 GLU A CA 1
ATOM 671 C C . GLU A 1 87 ? -9.806 9.504 7.216 1.00 91.12 87 GLU A C 1
ATOM 673 O O . GLU A 1 87 ? -9.641 9.397 6.001 1.00 91.12 87 GLU A O 1
ATOM 678 N N . THR A 1 88 ? -8.765 9.606 8.051 1.00 93.44 88 THR A N 1
ATOM 679 C CA . THR A 1 88 ? -7.358 9.717 7.632 1.00 93.44 88 THR A CA 1
ATOM 680 C C . THR A 1 88 ? -6.417 8.944 8.569 1.00 93.44 88 THR A C 1
ATOM 682 O O . THR A 1 88 ? -6.842 8.451 9.606 1.00 93.44 88 THR A O 1
ATOM 685 N N . ASN A 1 89 ? -5.119 8.865 8.238 1.00 94.00 89 ASN A N 1
ATOM 686 C CA . ASN A 1 89 ? -4.048 8.352 9.120 1.00 94.00 89 ASN A CA 1
ATOM 687 C C . ASN A 1 89 ? -4.062 6.833 9.394 1.00 94.00 89 ASN A C 1
ATOM 689 O O . ASN A 1 89 ? -3.589 6.359 10.428 1.00 94.00 89 ASN A O 1
ATOM 693 N N . TRP A 1 90 ? -4.541 6.049 8.433 1.00 94.94 90 TRP A N 1
ATOM 694 C CA . TRP A 1 90 ? -4.393 4.597 8.434 1.00 94.94 90 TRP A CA 1
ATOM 695 C C . TRP A 1 90 ? -4.115 4.077 7.022 1.00 94.94 90 TRP A C 1
ATOM 697 O O . TRP A 1 90 ? -4.244 4.794 6.027 1.00 94.94 90 TRP A O 1
ATOM 707 N N . SER A 1 91 ? -3.669 2.830 6.912 1.00 95.31 91 SER A N 1
ATOM 708 C CA . SER A 1 91 ? -3.472 2.155 5.628 1.00 95.31 91 SER A CA 1
ATOM 709 C C . SER A 1 91 ? -3.777 0.669 5.748 1.00 95.31 91 SER A C 1
ATOM 711 O O . SER A 1 91 ? -3.270 -0.006 6.647 1.00 95.31 91 SER A O 1
ATOM 713 N N . LEU A 1 92 ? -4.587 0.162 4.819 1.00 94.31 92 LEU A N 1
ATOM 714 C CA . LEU A 1 92 ? -4.877 -1.260 4.665 1.00 94.31 92 LEU A CA 1
ATOM 715 C C . LEU A 1 92 ? -3.943 -1.863 3.612 1.00 94.31 92 LEU A C 1
ATOM 717 O O . LEU A 1 92 ? -3.807 -1.342 2.507 1.00 94.31 92 LEU A O 1
ATOM 721 N N . LEU A 1 93 ? -3.311 -2.979 3.956 1.00 95.00 93 LEU A N 1
ATOM 722 C CA . LEU A 1 93 ? -2.474 -3.768 3.068 1.00 95.00 93 LEU A CA 1
ATOM 723 C C . LEU A 1 93 ? -3.077 -5.165 2.959 1.00 95.00 93 LEU A C 1
ATOM 725 O O . LEU A 1 93 ? -3.162 -5.878 3.957 1.00 95.00 93 LEU A O 1
ATOM 729 N N . VAL A 1 94 ? -3.444 -5.571 1.747 1.00 92.69 94 VAL A N 1
ATOM 730 C CA . VAL A 1 94 ? -3.923 -6.926 1.445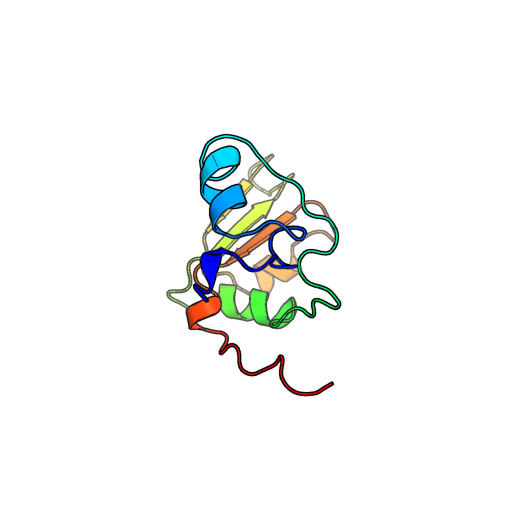 1.00 92.69 94 VAL A CA 1
ATOM 731 C C . VAL A 1 94 ? -2.884 -7.608 0.565 1.00 92.69 94 VAL A C 1
ATOM 733 O O . VAL A 1 94 ? -2.423 -7.033 -0.421 1.00 92.69 94 VAL A O 1
ATOM 736 N N . GLN A 1 95 ? -2.459 -8.808 0.949 1.00 90.44 95 GLN A N 1
ATOM 737 C CA . GLN A 1 95 ? -1.451 -9.569 0.216 1.00 90.44 95 GLN A CA 1
ATOM 738 C C . GLN A 1 95 ? -2.089 -10.444 -0.865 1.00 90.44 95 GLN A C 1
ATOM 740 O O . GLN A 1 95 ? -3.230 -10.882 -0.735 1.00 90.44 95 GLN A O 1
ATOM 745 N N . ALA A 1 96 ? -1.310 -10.733 -1.913 1.00 83.81 96 ALA A N 1
ATOM 746 C CA . ALA A 1 96 ? -1.672 -11.660 -2.990 1.00 83.81 96 ALA A CA 1
ATOM 747 C C . ALA A 1 96 ? -3.015 -11.347 -3.684 1.00 83.81 96 ALA A C 1
ATOM 749 O O . ALA A 1 96 ? -3.731 -12.255 -4.102 1.00 83.81 96 ALA A O 1
ATOM 750 N N . VAL A 1 97 ? -3.361 -10.061 -3.822 1.00 83.62 97 VAL A N 1
ATOM 751 C CA . VAL A 1 97 ? -4.604 -9.610 -4.480 1.00 83.62 97 VAL A CA 1
ATOM 752 C C . VAL A 1 97 ? -4.699 -10.124 -5.923 1.00 83.62 97 VAL A C 1
ATOM 754 O O . VAL A 1 97 ? -5.792 -10.419 -6.398 1.00 83.62 97 VAL A O 1
ATOM 757 N N . ASP A 1 9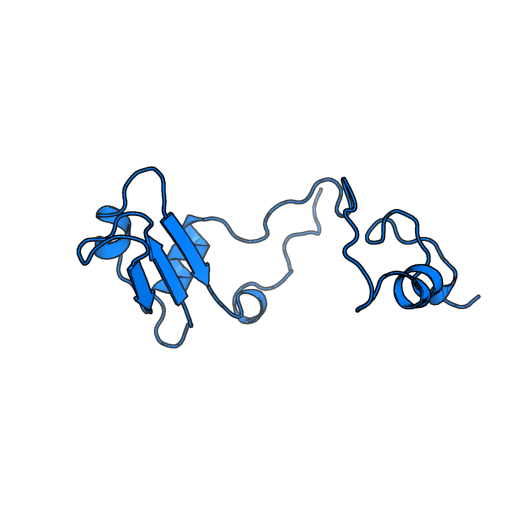8 ? -3.565 -10.321 -6.599 1.00 81.38 98 ASP A N 1
ATOM 758 C CA . ASP A 1 98 ? -3.492 -10.870 -7.956 1.00 81.38 98 ASP A CA 1
ATOM 759 C C . ASP A 1 98 ? -4.024 -12.312 -8.081 1.00 81.38 98 ASP A C 1
ATOM 761 O O . ASP A 1 98 ? -4.424 -12.721 -9.170 1.00 81.38 98 ASP A O 1
ATOM 765 N N . HIS A 1 99 ? -4.089 -13.074 -6.983 1.00 80.75 99 HIS A N 1
ATOM 766 C CA . HIS A 1 99 ? -4.718 -14.399 -6.971 1.00 80.75 99 HIS A CA 1
ATOM 767 C C . HIS A 1 99 ? -6.252 -14.332 -6.921 1.00 80.75 99 HIS A C 1
ATOM 769 O O . HIS A 1 99 ? -6.918 -15.274 -7.353 1.00 80.75 99 HIS A O 1
ATOM 775 N N . TYR A 1 100 ? -6.808 -13.244 -6.382 1.00 73.19 100 TYR A N 1
ATOM 776 C CA . TYR A 1 100 ? -8.245 -13.084 -6.139 1.00 73.19 100 TYR A CA 1
ATOM 777 C C . TYR A 1 100 ? -8.925 -12.223 -7.208 1.00 73.19 100 TYR A C 1
ATOM 779 O O . TYR A 1 100 ? -10.087 -12.456 -7.537 1.00 73.19 100 TYR A O 1
ATOM 787 N N . VAL A 1 101 ? -8.196 -11.267 -7.790 1.00 71.06 101 VAL A N 1
ATOM 788 C CA . VAL A 1 101 ? -8.690 -10.374 -8.843 1.00 71.06 101 VAL A CA 1
ATOM 789 C C . VAL A 1 101 ? -8.151 -10.841 -10.197 1.00 71.06 101 VAL A C 1
ATOM 791 O O . VAL A 1 101 ? -6.969 -10.642 -10.491 1.00 71.06 101 VAL A O 1
ATOM 794 N N . PRO A 1 102 ? -8.977 -11.447 -11.069 1.00 67.69 102 PRO A N 1
ATOM 795 C CA . PRO A 1 102 ? -8.537 -11.749 -12.421 1.00 67.69 102 PRO A CA 1
ATOM 796 C C . PRO A 1 102 ? -8.253 -10.442 -13.178 1.00 67.69 102 PRO A C 1
ATOM 798 O O . PRO A 1 102 ? -9.092 -9.546 -13.217 1.00 67.69 102 PRO A O 1
ATOM 801 N N . LEU A 1 103 ? -7.098 -10.356 -13.851 1.00 57.38 103 LEU A N 1
ATOM 802 C CA . LEU A 1 103 ? -6.635 -9.219 -14.678 1.00 57.38 103 LEU A CA 1
ATOM 803 C C . LEU A 1 103 ? -7.495 -8.945 -15.944 1.00 57.38 103 LEU A C 1
ATOM 805 O O . LEU A 1 103 ? -6.996 -8.461 -16.958 1.00 57.38 103 LEU A O 1
ATOM 809 N N . GLY A 1 104 ? -8.787 -9.279 -15.931 1.00 50.44 104 GLY A N 1
ATOM 810 C CA . GLY A 1 104 ? -9.681 -9.227 -17.091 1.00 50.44 104 GLY A CA 1
ATOM 811 C C . GLY A 1 104 ? -10.234 -7.843 -17.455 1.00 50.44 104 GLY A C 1
ATOM 812 O O . GLY A 1 104 ? -10.957 -7.745 -18.442 1.00 50.44 104 GLY A O 1
ATOM 813 N N . GLY A 1 105 ? -9.934 -6.787 -16.692 1.00 42.69 105 GLY A N 1
ATOM 814 C CA . GLY A 1 105 ? -10.601 -5.483 -16.831 1.00 42.69 105 GLY A CA 1
ATOM 815 C C . GLY A 1 105 ? -9.982 -4.489 -17.822 1.00 42.69 105 GLY A C 1
ATOM 816 O O . GLY A 1 105 ? -10.686 -3.618 -18.319 1.00 42.69 105 GLY A O 1
ATOM 817 N N . CYS A 1 106 ? -8.695 -4.603 -18.166 1.00 42.62 106 CYS A N 1
ATOM 818 C CA . CYS A 1 106 ? -7.998 -3.543 -18.920 1.00 42.62 106 CYS A CA 1
ATOM 819 C C . CYS A 1 106 ? -8.220 -3.568 -20.446 1.00 42.62 106 CYS A C 1
ATOM 821 O O . CYS A 1 106 ? -7.500 -2.898 -21.182 1.00 42.62 106 CYS A O 1
ATOM 823 N N . ALA A 1 107 ? -9.189 -4.335 -20.948 1.00 37.44 107 ALA A N 1
ATOM 824 C CA . ALA A 1 107 ? -9.513 -4.401 -22.369 1.00 37.44 107 ALA A CA 1
ATOM 825 C C . ALA A 1 107 ? -10.962 -3.971 -22.610 1.00 37.44 107 ALA A C 1
ATOM 827 O O . ALA A 1 107 ? -11.799 -4.826 -22.865 1.00 37.44 107 ALA A O 1
ATOM 828 N N . ASN A 1 108 ? -11.258 -2.672 -22.491 1.00 33.50 108 ASN A N 1
ATOM 829 C CA . ASN A 1 108 ? -12.297 -1.960 -23.253 1.00 33.50 108 ASN A CA 1
ATOM 830 C C . ASN A 1 108 ? -12.231 -0.456 -22.933 1.00 33.50 108 ASN A C 1
ATOM 832 O O . ASN A 1 108 ? -12.696 -0.021 -21.881 1.00 33.50 108 ASN A O 1
ATOM 836 N N . GLY A 1 109 ? -11.666 0.316 -23.864 1.00 35.03 109 GLY A N 1
ATOM 837 C CA . GLY A 1 109 ? -11.577 1.777 -23.842 1.00 35.03 109 GLY A CA 1
ATOM 838 C C . GLY A 1 109 ? -10.668 2.283 -24.945 1.00 35.03 109 GLY A C 1
ATOM 839 O O . GLY A 1 109 ? -9.455 2.372 -24.676 1.00 35.03 109 GLY A O 1
#

Organism: NCBI:txid115553

Foldseek 3Di:
DDQQCFQQLLQQRDGVVCCVVPPVVPHDDDRPPSPPPDDDLDDPVRQLVLLLDPPWWKKKFACQDPVGGRDIDTDSDDPVVVVPDDPDRMDMDTPPVCVVRPPPPPPDD

Sequence (109 aa):
MNHHDKPLTLLGDLTAADFLANYWQQKPLLIRGAIPDFISPIEADELAGLACEPGVEARLVEEDGPDGPWQVSHGPFDEATFERLPETNWSLLVQAVDHYVPLGGCANG

Radius of gyration: 19.0 Å; chains: 1; bounding box: 40×27×55 Å

Secondary structure (DSSP, 8-state):
--GGGSEEGGGTSEEHHHHHHHTTTTS----TTSSTT---SS-HHHHHHHHHSTT--EEEEEEEETTEEEEEEES---HHHHHHS-SSSEEEEES-HHHHS-STTSS--

pLDDT: mean 85.23, std 13.38, range [33.5, 96.12]